Protein AF-A0A9E5DAE3-F1 (afdb_monomer_lite)

Radius of gyration: 22.33 Å; chains: 1; bounding box: 36×41×70 Å

Sequence (80 aa):
MSLSRTIETPEIDGALTKKPTPRKHVLDLDDFSREEIAGVLESARSMKEVLGRDIKKVPALRGKVVVTLFYEASTRTRIS

Foldseek 3Di:
DDDDDDPDPDPPDDPDPPVPDPDPDDDDCPPDDPVNVVVVVVVVVVLVVLCVDPHSDDCPQPPHDDDDDDPDDDPVVVVD
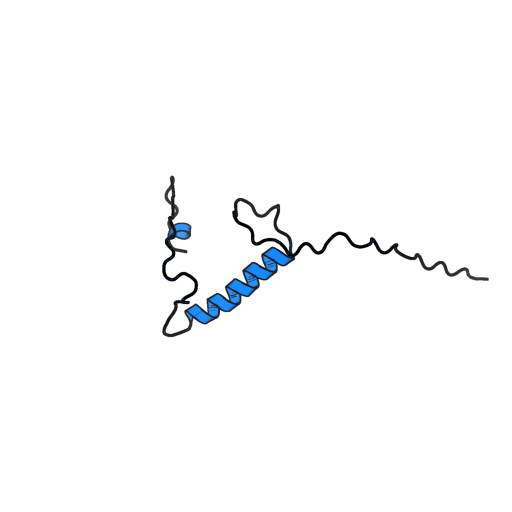
Secondary structure (DSSP, 8-state):
-------------------PPPPS----STT--HHHHHHHHHHHHHHHHHTTSSS---GGGTT-------SS--HHHHH-

pLDDT: mean 80.52, std 20.04, range [36.84, 98.19]

Structure (mmCIF, N/CA/C/O backbone):
data_AF-A0A9E5DAE3-F1
#
_entry.id   AF-A0A9E5DAE3-F1
#
loop_
_atom_site.group_PDB
_atom_site.id
_atom_site.type_symbol
_atom_site.label_atom_id
_atom_site.label_alt_id
_atom_site.label_comp_id
_atom_site.label_asym_id
_atom_site.label_entity_id
_atom_site.label_seq_id
_atom_site.pdbx_PDB_ins_code
_atom_site.Cartn_x
_atom_site.Cartn_y
_atom_site.Cartn_z
_atom_site.occupancy
_atom_site.B_iso_or_equiv
_atom_site.auth_seq_id
_atom_site.auth_comp_id
_atom_site.auth_asym_id
_atom_site.auth_atom_id
_atom_site.pdbx_PDB_model_num
ATOM 1 N N . MET A 1 1 ? -21.305 -27.711 -55.117 1.00 39.09 1 MET A N 1
ATOM 2 C CA . MET A 1 1 ? -20.009 -28.065 -54.497 1.00 39.09 1 MET A CA 1
ATOM 3 C C . MET A 1 1 ? -19.425 -26.807 -53.871 1.00 39.09 1 MET A C 1
ATOM 5 O O . MET A 1 1 ? -18.818 -26.019 -54.576 1.00 39.09 1 MET A O 1
ATOM 9 N N . SER A 1 2 ? -19.692 -26.575 -52.585 1.00 36.84 2 SER A N 1
ATOM 10 C CA . SER A 1 2 ? -19.093 -25.488 -51.801 1.00 36.84 2 SER A CA 1
ATOM 11 C C . SER A 1 2 ? -18.407 -26.151 -50.613 1.00 36.84 2 SER A C 1
ATOM 13 O O . SER A 1 2 ? -19.061 -26.867 -49.856 1.00 36.84 2 SER A O 1
ATOM 15 N N . LEU A 1 3 ? -17.083 -26.044 -50.547 1.00 40.72 3 LEU A N 1
ATOM 16 C CA . LEU A 1 3 ? -16.259 -26.713 -49.546 1.00 40.72 3 LEU A CA 1
ATOM 17 C C . LEU A 1 3 ? -16.180 -25.834 -48.297 1.00 40.72 3 LEU A C 1
ATOM 19 O O . LEU A 1 3 ? -15.430 -24.861 -48.263 1.00 40.72 3 LEU A O 1
ATOM 23 N N . SER A 1 4 ? -16.938 -26.201 -47.267 1.00 44.00 4 SER A N 1
ATOM 24 C CA . SER A 1 4 ? -16.709 -25.743 -45.898 1.00 44.00 4 SER A CA 1
ATOM 25 C C . SER A 1 4 ? -15.336 -26.233 -45.432 1.00 44.00 4 SER A C 1
ATOM 27 O O . SER A 1 4 ? -15.104 -27.438 -45.350 1.00 44.00 4 SER A O 1
ATOM 29 N N . ARG A 1 5 ? -14.425 -25.316 -45.104 1.00 40.44 5 ARG A N 1
ATOM 30 C CA . ARG A 1 5 ? -13.262 -25.610 -44.258 1.00 40.44 5 ARG A CA 1
ATOM 31 C C . ARG A 1 5 ? -13.404 -24.815 -42.970 1.00 40.44 5 ARG A C 1
ATOM 33 O O . ARG A 1 5 ? -13.069 -23.637 -42.914 1.00 40.44 5 ARG A O 1
ATOM 40 N N . THR A 1 6 ? -13.935 -25.488 -41.957 1.00 45.53 6 THR A N 1
ATOM 41 C CA . THR A 1 6 ? -13.757 -25.131 -40.552 1.00 45.53 6 THR A CA 1
ATOM 42 C C . THR A 1 6 ? -12.261 -25.203 -40.261 1.00 45.53 6 THR A C 1
ATOM 44 O O . THR A 1 6 ? -11.651 -26.253 -40.453 1.00 45.53 6 THR A O 1
ATOM 47 N N . ILE A 1 7 ? -11.652 -24.086 -39.872 1.00 46.47 7 ILE A N 1
ATOM 48 C CA . ILE A 1 7 ? -10.296 -24.094 -39.324 1.00 46.47 7 ILE A CA 1
ATOM 49 C C . ILE A 1 7 ? -10.459 -24.477 -37.858 1.00 46.47 7 ILE A C 1
ATOM 51 O O . ILE A 1 7 ? -10.933 -23.682 -37.050 1.00 46.47 7 ILE A O 1
ATOM 55 N N . GLU A 1 8 ? -10.136 -25.726 -37.547 1.00 43.22 8 GLU A N 1
ATOM 56 C CA . GLU A 1 8 ? -9.917 -26.181 -36.180 1.00 43.22 8 GLU A CA 1
ATOM 57 C C . GLU A 1 8 ? -8.683 -25.446 -35.650 1.00 43.22 8 GLU A C 1
ATOM 59 O O . GLU A 1 8 ? -7.553 -25.699 -36.072 1.00 43.22 8 GLU A O 1
ATOM 64 N N . THR A 1 9 ? -8.902 -24.465 -34.778 1.00 50.25 9 THR A N 1
ATOM 65 C CA . THR A 1 9 ? -7.823 -23.870 -33.990 1.00 50.25 9 THR A CA 1
ATOM 66 C C . THR A 1 9 ? -7.324 -24.960 -33.043 1.00 50.25 9 THR A C 1
ATOM 68 O O . THR A 1 9 ? -8.131 -25.466 -32.261 1.00 50.25 9 THR A O 1
ATOM 71 N N . PRO A 1 10 ? -6.044 -25.363 -33.103 1.00 45.31 10 PRO A N 1
ATOM 72 C CA . PRO A 1 10 ? -5.550 -26.426 -32.250 1.00 45.31 10 PRO A CA 1
ATOM 73 C C . PRO A 1 10 ? -5.604 -25.954 -30.797 1.00 45.31 10 PRO A C 1
ATOM 75 O O . PRO A 1 10 ? -5.076 -24.894 -30.451 1.00 45.31 10 PRO A O 1
ATOM 78 N N . GLU A 1 11 ? -6.275 -26.745 -29.964 1.00 52.69 11 GLU A N 1
ATOM 79 C CA . GLU A 1 11 ? -6.268 -26.604 -28.516 1.00 52.69 11 GLU A CA 1
ATOM 80 C C . GLU A 1 11 ? -4.827 -26.791 -28.032 1.00 52.69 11 GLU A C 1
ATOM 82 O O . GLU A 1 11 ? -4.287 -27.897 -28.017 1.00 52.69 11 GLU A O 1
ATOM 87 N N . ILE A 1 12 ? -4.168 -25.680 -27.696 1.00 58.31 12 ILE A N 1
ATOM 88 C CA . ILE A 1 12 ? -2.880 -25.713 -27.009 1.00 58.31 12 ILE A CA 1
ATOM 89 C C . ILE A 1 12 ? -3.114 -26.175 -25.573 1.00 58.31 12 ILE A C 1
ATOM 91 O O . ILE A 1 12 ? -3.513 -25.428 -24.681 1.00 58.31 12 ILE A O 1
ATOM 95 N N . ASP A 1 13 ? -2.888 -27.470 -25.435 1.00 45.56 13 ASP A N 1
ATOM 96 C CA . ASP A 1 13 ? -2.912 -28.296 -24.248 1.00 45.56 13 ASP A CA 1
ATOM 97 C C . ASP A 1 13 ? -2.128 -27.677 -23.071 1.00 45.56 13 ASP A C 1
ATOM 99 O O . ASP A 1 13 ? -0.949 -27.328 -23.174 1.00 45.56 13 ASP A O 1
ATOM 103 N N . GLY A 1 14 ? -2.801 -27.565 -21.925 1.00 45.12 14 GLY A N 1
ATOM 104 C CA . GLY A 1 14 ? -2.246 -28.046 -20.660 1.00 45.12 14 GLY A CA 1
ATOM 105 C C . GLY A 1 14 ? -0.984 -27.395 -20.087 1.00 45.12 14 GLY A C 1
ATOM 106 O O . GLY A 1 14 ? -0.322 -28.025 -19.260 1.00 45.12 14 GLY A O 1
ATOM 107 N N . ALA A 1 15 ? -0.636 -26.153 -20.429 1.00 44.31 15 ALA A N 1
ATOM 108 C CA . ALA A 1 15 ? 0.442 -25.444 -19.737 1.00 44.31 15 ALA A CA 1
ATOM 109 C C . ALA A 1 15 ? -0.019 -25.000 -18.337 1.00 44.31 15 ALA A C 1
ATOM 111 O O . ALA A 1 15 ? -0.437 -23.864 -18.141 1.00 44.31 15 ALA A O 1
ATOM 112 N N . LEU A 1 16 ? 0.032 -25.941 -17.385 1.00 53.41 16 LEU A N 1
ATOM 113 C CA . LEU A 1 16 ? 0.097 -25.753 -15.935 1.00 53.41 16 LEU A CA 1
ATOM 114 C C . LEU A 1 16 ? -0.589 -24.467 -15.459 1.00 53.41 16 LEU A C 1
ATOM 11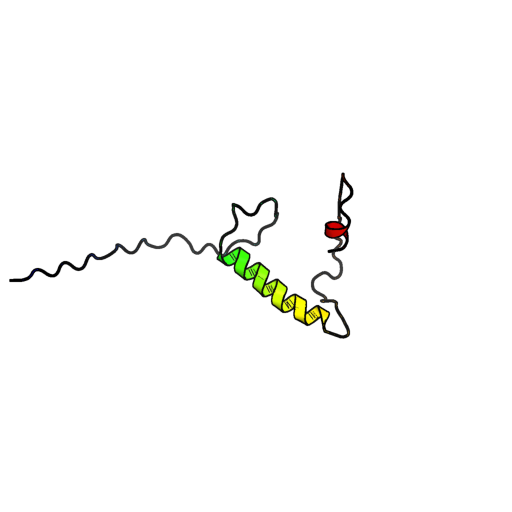6 O O . LEU A 1 16 ? 0.052 -23.419 -15.359 1.00 53.41 16 LEU A O 1
ATOM 120 N N . THR A 1 17 ? -1.854 -24.565 -15.043 1.00 50.75 17 THR A N 1
ATOM 121 C CA . THR A 1 17 ? -2.464 -23.577 -14.143 1.00 50.75 17 THR A CA 1
ATOM 122 C C . THR A 1 17 ? -1.737 -23.646 -12.795 1.00 50.75 17 THR A C 1
ATOM 124 O O . THR A 1 17 ? -2.263 -24.120 -11.785 1.00 50.75 17 THR A O 1
ATOM 127 N N . LYS A 1 18 ? -0.465 -23.246 -12.778 1.00 48.41 18 LYS A N 1
ATOM 128 C CA . LYS A 1 18 ? 0.338 -23.058 -11.589 1.00 48.41 18 LYS A CA 1
ATOM 129 C C . LYS A 1 18 ? -0.335 -21.904 -10.882 1.00 48.41 18 LYS A C 1
ATOM 131 O O . LYS A 1 18 ? -0.146 -20.750 -11.250 1.00 48.41 18 LYS A O 1
ATOM 136 N N . LYS A 1 19 ? -1.188 -22.242 -9.913 1.00 55.62 19 LYS A N 1
ATOM 137 C CA . LYS A 1 19 ? -1.795 -21.274 -9.005 1.00 55.62 19 LYS A CA 1
ATOM 138 C C . LYS A 1 19 ? -0.662 -20.338 -8.571 1.00 55.62 19 LYS A C 1
ATOM 140 O O . LYS A 1 19 ? 0.331 -20.869 -8.057 1.00 55.62 19 LYS A O 1
ATOM 145 N N . PRO A 1 20 ? -0.731 -19.024 -8.853 1.00 58.88 20 PRO A N 1
ATOM 146 C CA . PRO A 1 20 ? 0.399 -18.150 -8.604 1.0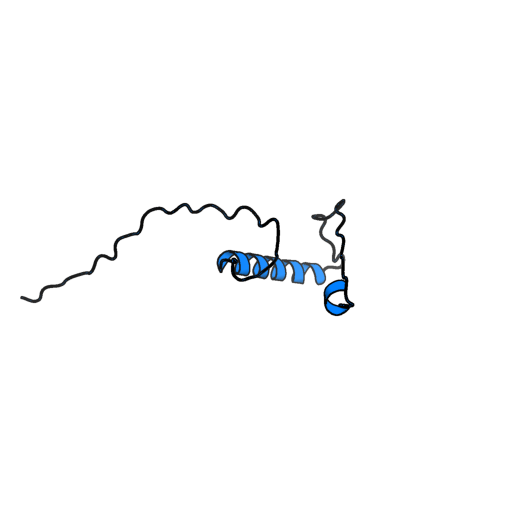0 58.88 20 PRO A CA 1
ATOM 147 C C . PRO A 1 20 ? 0.759 -18.279 -7.131 1.00 58.88 20 PRO A C 1
ATOM 149 O O . PRO A 1 20 ? -0.067 -18.028 -6.250 1.00 58.88 20 PRO A O 1
ATOM 152 N N . THR A 1 21 ? 1.965 -18.767 -6.849 1.00 67.88 21 THR A N 1
ATOM 153 C CA . THR A 1 21 ? 2.514 -18.673 -5.500 1.00 67.88 21 THR A CA 1
ATOM 154 C C . THR A 1 21 ? 2.492 -17.197 -5.122 1.00 67.88 21 THR A C 1
ATOM 156 O O . THR A 1 21 ? 2.914 -16.382 -5.945 1.00 67.88 21 THR A O 1
ATOM 159 N N . PRO A 1 22 ? 1.990 -16.834 -3.930 1.00 73.69 22 PRO A N 1
ATOM 160 C CA . PRO A 1 22 ? 1.840 -15.435 -3.562 1.00 73.69 22 PRO A CA 1
ATOM 161 C C . PRO A 1 22 ? 3.186 -14.723 -3.703 1.00 73.69 22 PRO A C 1
ATOM 163 O O . PRO A 1 22 ? 4.202 -15.195 -3.180 1.00 73.69 22 PRO A O 1
ATOM 166 N N . ARG A 1 23 ? 3.194 -13.614 -4.450 1.00 85.94 23 ARG A N 1
ATOM 167 C CA . ARG A 1 23 ? 4.402 -12.821 -4.689 1.00 85.94 23 ARG A CA 1
ATOM 168 C C . ARG A 1 23 ? 5.013 -12.394 -3.361 1.00 85.94 23 ARG A C 1
ATOM 170 O O . ARG A 1 23 ? 4.327 -11.870 -2.487 1.00 85.94 23 ARG A O 1
ATOM 177 N N . LYS A 1 24 ? 6.319 -12.622 -3.222 1.00 88.88 24 LYS A N 1
ATOM 178 C CA . LYS A 1 24 ? 7.081 -12.250 -2.021 1.00 88.88 24 LYS A CA 1
ATOM 179 C C . LYS A 1 24 ? 7.566 -10.797 -2.066 1.00 88.88 24 LYS A C 1
ATOM 181 O O . LYS A 1 24 ? 7.681 -10.167 -1.019 1.00 88.88 24 LYS A O 1
ATOM 186 N N . HIS A 1 25 ? 7.856 -10.285 -3.262 1.00 92.81 25 HIS A N 1
ATOM 187 C CA . HIS A 1 25 ? 8.388 -8.944 -3.500 1.00 92.81 25 HIS A CA 1
ATOM 188 C C . HIS A 1 25 ? 7.556 -8.232 -4.575 1.00 92.81 25 HIS A C 1
ATOM 190 O O . HIS A 1 25 ? 7.058 -8.884 -5.490 1.00 92.81 25 HIS A O 1
ATOM 196 N N . VAL A 1 26 ? 7.411 -6.911 -4.444 1.00 93.31 26 VAL A N 1
ATOM 197 C CA . VAL A 1 26 ? 6.730 -6.030 -5.406 1.00 93.31 26 VAL A CA 1
ATOM 198 C C . VAL A 1 26 ? 7.730 -4.939 -5.778 1.00 93.31 26 VAL A C 1
ATOM 200 O O . VAL A 1 26 ? 7.948 -4.021 -4.990 1.00 93.31 26 VAL A O 1
ATOM 203 N N . LEU A 1 27 ? 8.414 -5.119 -6.909 1.00 94.62 27 LEU A N 1
ATOM 204 C CA . LEU A 1 27 ? 9.515 -4.254 -7.356 1.00 94.62 27 LEU A CA 1
ATOM 205 C C . LEU A 1 27 ? 9.152 -3.475 -8.626 1.00 94.62 27 LEU A C 1
ATOM 207 O O . LEU A 1 27 ? 9.496 -2.301 -8.732 1.00 94.62 27 LEU A O 1
ATOM 211 N N . ASP A 1 28 ? 8.418 -4.107 -9.541 1.00 93.50 28 ASP A N 1
ATOM 212 C CA . ASP A 1 28 ? 7.879 -3.517 -10.766 1.00 93.50 28 ASP A CA 1
ATOM 213 C C . ASP A 1 28 ? 6.451 -4.037 -11.037 1.00 93.50 28 ASP A C 1
ATOM 215 O O . ASP A 1 28 ? 5.899 -4.781 -10.223 1.00 93.50 28 ASP A O 1
ATOM 219 N N . LEU A 1 29 ? 5.829 -3.573 -12.127 1.00 94.25 29 LEU A N 1
ATOM 220 C CA . LEU A 1 29 ? 4.509 -4.028 -12.589 1.00 94.25 29 LEU A C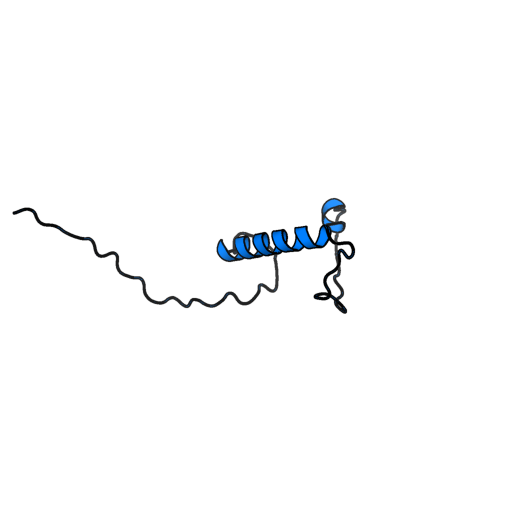A 1
ATOM 221 C C . LEU A 1 29 ? 4.571 -4.805 -13.913 1.00 94.25 29 LEU A C 1
ATOM 223 O O . LEU A 1 29 ? 3.539 -5.304 -14.358 1.00 94.25 29 LEU A O 1
ATOM 227 N N . ASP A 1 30 ? 5.737 -4.890 -14.553 1.00 92.75 30 ASP A N 1
ATOM 228 C CA . ASP A 1 30 ? 5.866 -5.442 -15.907 1.00 92.75 30 ASP A CA 1
ATOM 229 C C . ASP A 1 30 ? 5.665 -6.959 -15.912 1.00 92.75 30 ASP A C 1
ATOM 231 O O . ASP A 1 30 ? 5.209 -7.540 -16.897 1.00 92.75 30 ASP A O 1
ATOM 235 N N . ASP A 1 31 ? 5.971 -7.605 -14.789 1.00 89.19 31 ASP A N 1
ATOM 236 C CA . ASP A 1 31 ? 5.806 -9.038 -14.610 1.00 89.19 31 ASP A CA 1
ATOM 237 C C . ASP A 1 31 ? 4.431 -9.440 -14.050 1.00 89.19 31 ASP A C 1
ATOM 239 O O . ASP A 1 31 ? 4.179 -10.634 -13.857 1.00 89.19 31 ASP A O 1
ATOM 243 N N . PHE A 1 32 ? 3.533 -8.484 -13.787 1.00 91.88 32 PHE A N 1
ATOM 244 C CA . PHE A 1 32 ? 2.204 -8.764 -13.252 1.00 91.88 32 PHE A CA 1
ATOM 245 C C . PHE A 1 32 ? 1.260 -9.279 -14.337 1.00 91.88 32 PHE A C 1
ATOM 247 O O . PHE A 1 32 ? 1.011 -8.629 -15.353 1.00 91.88 32 PHE A O 1
ATOM 254 N N . SER A 1 33 ? 0.630 -10.422 -14.070 1.00 92.00 33 SER A N 1
ATOM 255 C CA . SER A 1 33 ? -0.503 -10.868 -14.878 1.00 92.00 33 SER A CA 1
ATOM 256 C C . SER A 1 33 ? -1.742 -10.007 -14.621 1.00 92.00 33 SER A C 1
ATOM 258 O O . SER A 1 33 ? -1.933 -9.419 -13.548 1.00 92.00 33 SER A O 1
ATOM 260 N N . ARG A 1 34 ? -2.645 -9.977 -15.603 1.00 94.19 34 ARG A N 1
ATOM 261 C CA . ARG A 1 34 ? -3.930 -9.281 -15.492 1.00 94.19 34 ARG A CA 1
ATOM 262 C C . ARG A 1 34 ? -4.739 -9.779 -14.292 1.00 94.19 34 ARG A C 1
ATOM 264 O O . ARG A 1 34 ? -5.384 -8.988 -13.604 1.00 94.19 34 ARG A O 1
ATOM 271 N N . GLU A 1 35 ? -4.703 -11.081 -14.043 1.00 93.31 35 GLU A N 1
ATOM 272 C CA . GLU A 1 35 ? -5.440 -11.757 -12.980 1.00 93.31 35 GLU A CA 1
ATOM 273 C C . GLU A 1 35 ? -4.906 -11.361 -11.598 1.00 93.31 35 GLU A C 1
ATOM 275 O O . GLU A 1 35 ? -5.693 -11.117 -10.682 1.00 93.31 35 GLU A O 1
ATOM 280 N N . GLU A 1 36 ? -3.585 -11.226 -11.451 1.00 92.06 36 GLU A N 1
ATOM 281 C CA . GLU A 1 36 ? -2.962 -10.744 -10.215 1.00 92.06 36 GLU A CA 1
ATOM 282 C C . GLU A 1 36 ? -3.355 -9.297 -9.911 1.00 92.06 36 GLU A C 1
ATOM 284 O O . GLU A 1 36 ? -3.768 -8.995 -8.789 1.00 92.06 36 GLU A O 1
ATOM 289 N N . ILE A 1 37 ? -3.301 -8.412 -10.914 1.00 94.25 37 ILE A N 1
ATOM 290 C CA . ILE A 1 37 ? -3.720 -7.010 -10.763 1.00 94.25 37 ILE A CA 1
ATOM 291 C C . ILE A 1 37 ? -5.194 -6.943 -10.359 1.00 94.25 37 ILE A C 1
ATOM 293 O O . ILE A 1 37 ? -5.552 -6.247 -9.406 1.00 94.25 37 ILE A O 1
ATOM 297 N N . ALA A 1 38 ? -6.054 -7.697 -11.046 1.00 96.12 38 ALA A N 1
ATOM 298 C CA . ALA A 1 38 ? -7.473 -7.762 -10.720 1.00 96.12 38 ALA A CA 1
ATOM 299 C C . ALA A 1 38 ? -7.707 -8.246 -9.277 1.00 96.12 38 ALA A C 1
ATOM 301 O O . ALA A 1 38 ? -8.535 -7.671 -8.570 1.00 96.12 38 ALA A O 1
ATOM 302 N N . GLY A 1 39 ? -6.944 -9.239 -8.809 1.00 94.00 39 GLY A N 1
ATOM 303 C CA . GLY A 1 39 ? -7.013 -9.736 -7.432 1.00 94.00 39 GLY A CA 1
ATOM 304 C C . GLY A 1 39 ? -6.633 -8.688 -6.379 1.00 94.00 39 GLY A C 1
ATOM 305 O O . GLY A 1 39 ? -7.304 -8.569 -5.347 1.00 94.00 39 GLY A O 1
ATOM 306 N N . VAL A 1 40 ? -5.599 -7.880 -6.643 1.00 93.25 40 VAL A N 1
ATOM 307 C CA . VAL A 1 40 ? -5.215 -6.756 -5.769 1.00 93.25 40 VAL A CA 1
ATOM 308 C C . VAL A 1 40 ? -6.322 -5.701 -5.722 1.00 93.25 40 VAL A C 1
ATOM 310 O O . VAL A 1 40 ? -6.701 -5.259 -4.636 1.00 93.25 40 VAL A O 1
ATOM 313 N N . LEU A 1 41 ? -6.886 -5.327 -6.874 1.00 96.19 41 LEU A N 1
ATOM 314 C CA . LEU A 1 41 ? -7.965 -4.335 -6.954 1.00 96.19 41 LEU A CA 1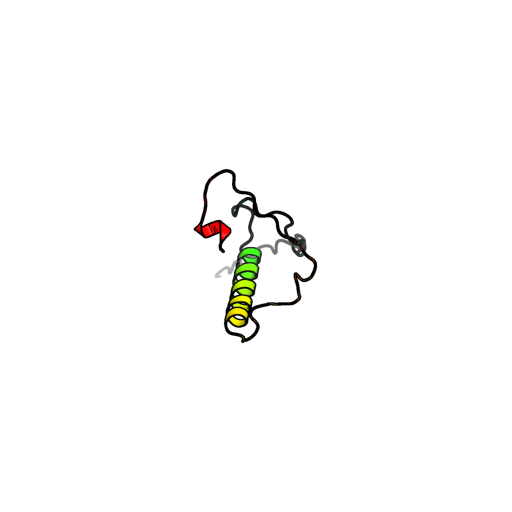
ATOM 315 C C . LEU A 1 41 ? -9.245 -4.799 -6.247 1.00 96.19 41 LEU A C 1
ATOM 317 O O . LEU A 1 41 ? -9.925 -3.993 -5.609 1.00 96.19 41 LEU A O 1
ATOM 321 N N . GLU A 1 42 ? -9.559 -6.090 -6.314 1.00 96.00 42 GLU A N 1
ATOM 322 C CA . GLU A 1 42 ? -10.709 -6.655 -5.608 1.00 96.00 42 GLU A CA 1
ATOM 323 C C . GLU A 1 42 ? -10.505 -6.656 -4.089 1.00 96.00 42 GLU A C 1
ATOM 325 O O . GLU A 1 42 ? -11.380 -6.243 -3.321 1.00 96.00 42 GLU A O 1
ATOM 330 N N . SER A 1 43 ? -9.296 -7.005 -3.646 1.00 92.31 43 SER A N 1
ATOM 331 C CA . SER A 1 43 ? -8.915 -6.898 -2.235 1.00 92.31 43 SER A CA 1
ATOM 332 C C . SER A 1 43 ? -9.000 -5.446 -1.747 1.00 92.31 43 SER A C 1
ATOM 334 O O . SER A 1 43 ? -9.515 -5.184 -0.659 1.00 92.31 43 SER A O 1
ATOM 336 N N . ALA A 1 44 ? -8.565 -4.483 -2.567 1.00 93.81 44 ALA A N 1
ATOM 337 C CA . ALA A 1 44 ? -8.647 -3.059 -2.255 1.00 93.81 44 ALA A CA 1
ATOM 338 C C . ALA A 1 44 ? -10.100 -2.570 -2.113 1.00 93.81 44 ALA A C 1
ATOM 340 O O . ALA A 1 44 ? -10.393 -1.795 -1.199 1.00 93.81 44 ALA A O 1
ATOM 341 N N . ARG A 1 45 ? -11.030 -3.057 -2.951 1.00 94.56 45 ARG A N 1
ATOM 342 C CA . ARG A 1 45 ? -12.472 -2.786 -2.793 1.00 94.56 45 ARG A CA 1
ATOM 343 C C . ARG A 1 45 ? -12.992 -3.270 -1.442 1.00 94.56 45 ARG A C 1
ATOM 345 O O . ARG A 1 45 ? -13.604 -2.485 -0.722 1.00 94.56 45 ARG A O 1
ATOM 352 N N . SER A 1 46 ? -12.657 -4.498 -1.054 1.00 90.94 46 SER A N 1
ATOM 353 C CA . SER A 1 46 ? -13.039 -5.048 0.254 1.00 90.94 46 SER A CA 1
ATOM 354 C C . SER A 1 46 ? -12.448 -4.241 1.421 1.00 90.94 46 SER A C 1
ATOM 356 O O . SER A 1 46 ? -13.114 -3.990 2.426 1.00 90.94 46 SER A O 1
ATOM 358 N N . MET A 1 47 ? -11.197 -3.782 1.301 1.00 91.00 47 MET A N 1
ATOM 359 C CA . MET A 1 47 ? -10.562 -2.945 2.329 1.00 91.00 47 MET A CA 1
ATOM 360 C C . MET A 1 47 ? -11.200 -1.558 2.438 1.00 91.00 47 MET A C 1
ATOM 362 O O . MET A 1 47 ? -11.290 -1.017 3.540 1.00 91.00 47 MET A O 1
ATOM 366 N N . LYS A 1 48 ? -11.708 -0.991 1.338 1.00 91.81 48 LYS A N 1
ATOM 367 C CA . LYS A 1 48 ? -12.443 0.281 1.369 1.00 91.81 48 LYS A CA 1
ATOM 368 C C . LYS A 1 48 ? -13.666 0.206 2.286 1.00 91.81 48 LYS A C 1
ATOM 370 O O . LYS A 1 48 ? -13.927 1.153 3.023 1.00 91.81 48 LYS A O 1
ATOM 375 N N . GLU A 1 49 ? -14.377 -0.917 2.294 1.00 89.69 49 GLU A N 1
ATOM 376 C CA . GLU A 1 49 ? -15.521 -1.128 3.188 1.00 89.69 49 GLU A CA 1
ATOM 377 C C . GLU A 1 49 ? -15.105 -1.174 4.664 1.00 89.69 49 GLU A C 1
ATOM 379 O O . GLU A 1 49 ? -15.816 -0.660 5.527 1.00 89.69 49 GLU A O 1
ATOM 384 N N . VAL A 1 50 ? -13.930 -1.739 4.972 1.00 89.25 50 VAL A N 1
ATOM 385 C CA . VAL A 1 50 ? -13.378 -1.770 6.340 1.00 89.25 50 VAL A CA 1
ATOM 386 C C . VAL A 1 50 ? -13.155 -0.357 6.879 1.00 89.25 50 VAL A C 1
ATOM 388 O O . VAL A 1 50 ? -13.397 -0.112 8.060 1.00 89.25 50 VAL A O 1
ATOM 391 N N . LEU A 1 51 ? -12.747 0.586 6.028 1.00 87.00 51 LEU A N 1
ATOM 392 C CA . LEU A 1 51 ? -12.530 1.980 6.428 1.00 87.00 51 LEU A CA 1
ATOM 393 C C . LEU A 1 51 ? -13.821 2.702 6.846 1.00 87.00 51 LEU A C 1
ATOM 395 O O . LEU A 1 51 ? -13.738 3.709 7.551 1.00 87.00 51 LEU A O 1
ATOM 399 N N . GLY A 1 52 ? -14.986 2.195 6.429 1.00 87.00 52 GLY A N 1
ATOM 400 C CA . GLY A 1 52 ? -16.303 2.707 6.816 1.00 87.00 52 GLY A CA 1
ATOM 401 C C . GLY A 1 52 ? -16.841 2.151 8.138 1.00 87.00 52 GLY A C 1
ATOM 402 O O . GLY A 1 52 ? -17.865 2.629 8.613 1.00 87.00 52 GLY A O 1
ATOM 403 N N . ARG A 1 53 ? -16.179 1.154 8.738 1.00 89.62 53 ARG A N 1
ATOM 404 C CA . ARG A 1 53 ? -16.591 0.548 10.014 1.00 89.62 53 ARG A CA 1
ATOM 405 C C . ARG A 1 53 ? -16.113 1.393 11.196 1.00 89.62 53 ARG A C 1
ATOM 407 O O . ARG A 1 53 ? -15.069 2.042 11.107 1.00 89.62 53 ARG A O 1
ATOM 414 N N . ASP A 1 54 ? -16.798 1.283 12.337 1.00 85.31 54 ASP A N 1
ATOM 415 C CA . ASP A 1 54 ? -16.376 1.921 13.598 1.00 85.31 54 ASP A CA 1
ATOM 416 C C . ASP A 1 54 ? -14.949 1.511 13.993 1.00 85.31 54 ASP A C 1
ATOM 418 O O . ASP A 1 54 ? -14.141 2.318 14.453 1.00 85.31 54 ASP A O 1
ATOM 422 N N . ILE A 1 55 ? -14.609 0.244 13.738 1.00 84.44 55 ILE A N 1
ATOM 423 C CA . ILE A 1 55 ? -13.267 -0.303 13.924 1.00 84.44 55 ILE A CA 1
ATOM 424 C C . ILE A 1 55 ? -12.625 -0.519 12.552 1.00 84.44 55 ILE A C 1
ATOM 426 O O . ILE A 1 55 ? -12.821 -1.543 11.899 1.00 84.44 55 ILE A O 1
ATOM 430 N N . LYS A 1 56 ? -11.780 0.430 12.147 1.00 82.44 56 LYS A N 1
ATOM 431 C CA . LYS A 1 56 ? -11.070 0.444 10.852 1.00 82.44 56 LYS A CA 1
ATOM 432 C C . LYS A 1 56 ? -9.872 -0.515 10.775 1.00 82.44 56 LYS A C 1
ATOM 434 O O . LYS A 1 56 ? -8.919 -0.260 10.044 1.00 82.44 56 LYS A O 1
ATOM 439 N N . LYS A 1 57 ? -9.847 -1.578 11.583 1.00 81.31 57 LYS A N 1
ATOM 440 C CA . LYS A 1 57 ? -8.698 -2.492 11.704 1.00 81.31 57 LYS A CA 1
ATOM 441 C C . LYS A 1 57 ? -9.142 -3.937 11.542 1.00 81.31 57 LYS A C 1
ATOM 443 O O . LYS A 1 57 ? -10.082 -4.376 12.197 1.00 81.31 57 LYS A O 1
ATOM 448 N N . VAL A 1 58 ? -8.408 -4.689 10.726 1.00 84.00 58 VAL A N 1
ATOM 449 C CA . VAL A 1 58 ? -8.553 -6.145 10.603 1.00 84.00 58 VAL A CA 1
ATOM 450 C C . VAL A 1 58 ? -7.490 -6.865 11.443 1.00 84.00 58 VAL A C 1
ATOM 452 O O . VAL A 1 58 ? -6.365 -6.376 11.558 1.00 84.00 58 VAL A O 1
ATOM 455 N N . PRO A 1 59 ? -7.796 -8.036 12.029 1.00 87.62 59 PRO A N 1
ATOM 456 C CA . PRO A 1 59 ? -6.854 -8.761 12.884 1.00 87.62 59 PRO A CA 1
ATOM 457 C C . PRO A 1 59 ? -5.705 -9.431 12.111 1.00 87.62 59 PRO A C 1
ATOM 459 O O . PRO A 1 59 ? -4.756 -9.888 12.740 1.00 87.62 59 PRO A O 1
ATOM 462 N N . ALA A 1 60 ? -5.764 -9.472 10.774 1.00 88.06 60 ALA A N 1
ATOM 463 C CA . ALA A 1 60 ? -4.848 -10.231 9.918 1.00 88.06 60 ALA A CA 1
ATOM 464 C C . ALA A 1 60 ? -3.356 -9.887 10.108 1.00 88.06 60 ALA A C 1
ATOM 466 O O . ALA A 1 60 ? -2.502 -10.751 9.935 1.00 88.06 60 ALA A O 1
ATOM 467 N N . LEU A 1 61 ? -3.038 -8.645 10.494 1.00 89.62 61 LEU A N 1
ATOM 468 C CA . LEU A 1 61 ? -1.662 -8.177 10.716 1.00 89.62 61 LEU A CA 1
ATOM 469 C C . LEU A 1 61 ? -1.281 -8.068 12.202 1.00 89.62 61 LEU A C 1
ATOM 471 O O . LEU A 1 61 ? -0.229 -7.522 12.535 1.00 89.62 61 LEU A O 1
ATOM 475 N N . ARG A 1 62 ? -2.110 -8.568 13.128 1.00 91.88 62 ARG A N 1
ATOM 476 C CA . ARG A 1 62 ? -1.795 -8.517 14.563 1.00 91.88 62 ARG A CA 1
ATOM 477 C C . ARG A 1 62 ? -0.502 -9.293 14.846 1.00 91.88 62 ARG A C 1
ATOM 479 O O . ARG A 1 62 ? -0.344 -10.433 14.421 1.00 91.88 62 ARG A O 1
ATOM 486 N N . GLY A 1 63 ? 0.421 -8.661 15.572 1.00 95.38 63 GLY A N 1
ATOM 487 C CA . GLY A 1 63 ? 1.738 -9.236 15.869 1.00 95.38 63 GLY A CA 1
ATOM 488 C C . GLY A 1 63 ? 2.734 -9.174 14.705 1.00 95.38 63 GLY A C 1
ATOM 489 O O . GLY A 1 63 ? 3.783 -9.809 14.778 1.00 95.38 63 GLY A O 1
ATOM 490 N N . LYS A 1 64 ? 2.426 -8.437 13.628 1.00 93.69 64 LYS A N 1
ATOM 491 C CA . LYS A 1 64 ? 3.353 -8.159 12.522 1.00 93.69 64 LYS A CA 1
ATOM 492 C C . LYS A 1 64 ? 3.879 -6.726 12.620 1.00 93.69 64 LYS A C 1
ATOM 494 O O . LYS A 1 64 ? 3.142 -5.819 12.996 1.00 93.69 64 LYS A O 1
ATOM 499 N N . VAL A 1 65 ? 5.149 -6.537 12.265 1.00 95.88 65 VAL A N 1
ATOM 500 C CA . VAL A 1 65 ? 5.820 -5.230 12.205 1.00 95.88 65 VAL A CA 1
ATOM 501 C C . VAL A 1 65 ? 6.187 -4.949 10.751 1.00 95.88 65 VAL A C 1
ATOM 503 O O . VAL A 1 65 ? 6.749 -5.816 10.086 1.00 95.88 65 VAL A O 1
ATOM 506 N N . VAL A 1 66 ? 5.865 -3.749 10.266 1.00 94.38 66 VAL A N 1
ATOM 507 C CA . VAL A 1 66 ? 6.226 -3.269 8.924 1.00 94.38 66 VAL A CA 1
ATOM 508 C C . VAL A 1 66 ? 7.217 -2.119 9.079 1.00 94.38 66 VAL A C 1
ATOM 510 O O . VAL A 1 66 ? 6.977 -1.204 9.864 1.00 94.38 66 VAL A O 1
ATOM 513 N N . VAL A 1 67 ? 8.330 -2.173 8.345 1.00 96.75 67 VAL A N 1
ATOM 514 C CA . VAL A 1 67 ? 9.366 -1.130 8.344 1.00 96.75 67 VAL A CA 1
ATOM 515 C C . VAL A 1 67 ? 9.269 -0.335 7.046 1.00 96.75 67 VAL A C 1
ATOM 517 O O . VAL A 1 67 ? 9.355 -0.909 5.964 1.00 96.75 67 VAL A O 1
ATOM 520 N N . THR A 1 68 ? 9.116 0.985 7.152 1.00 96.62 68 THR A N 1
ATOM 5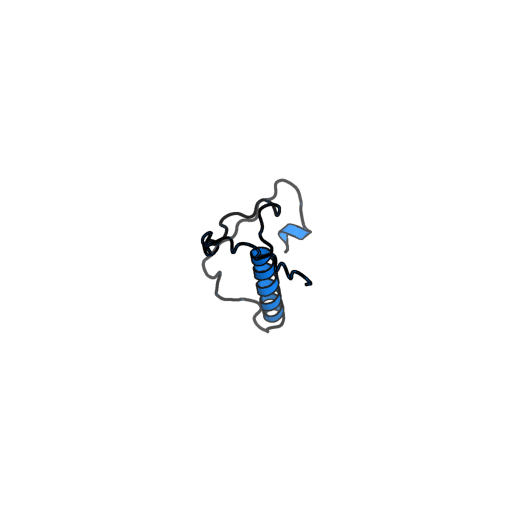21 C CA . THR A 1 68 ? 9.089 1.910 6.010 1.00 96.62 68 THR A CA 1
ATOM 522 C C . THR A 1 68 ? 10.415 2.666 5.918 1.00 96.62 68 THR A C 1
ATOM 524 O O . THR A 1 68 ? 10.682 3.532 6.754 1.00 96.62 68 THR A O 1
ATOM 527 N N . LEU A 1 69 ? 11.244 2.353 4.919 1.00 97.00 69 LEU A N 1
ATOM 528 C CA . LEU A 1 69 ? 12.554 2.978 4.706 1.00 97.00 69 LEU A CA 1
ATOM 529 C C . LEU A 1 69 ? 12.512 3.921 3.498 1.00 97.00 69 LEU A C 1
ATOM 531 O O . LEU A 1 69 ? 12.166 3.502 2.399 1.00 97.00 69 LEU A O 1
ATOM 535 N N . PHE A 1 70 ? 12.903 5.178 3.705 1.00 97.19 70 PHE A N 1
ATOM 536 C CA . PHE A 1 70 ? 12.974 6.205 2.668 1.00 97.19 70 PHE A CA 1
ATOM 537 C C . PHE A 1 70 ? 14.317 6.934 2.768 1.00 97.19 70 PHE A C 1
ATOM 539 O O . PHE A 1 70 ? 14.596 7.553 3.793 1.00 97.19 70 PHE A O 1
ATOM 546 N N . TYR A 1 71 ? 15.132 6.867 1.713 1.00 97.69 71 TYR A N 1
ATOM 547 C CA . TYR A 1 71 ? 16.372 7.651 1.602 1.00 97.69 71 TYR A CA 1
ATOM 548 C C . TYR A 1 71 ? 16.094 9.116 1.237 1.00 97.69 71 TYR A C 1
ATOM 550 O O . TYR A 1 71 ? 16.866 10.003 1.587 1.00 97.69 71 TYR A O 1
ATOM 558 N N . GLU A 1 72 ? 14.957 9.365 0.588 1.00 98.19 72 GLU A N 1
ATOM 559 C CA . GLU A 1 72 ? 14.481 10.686 0.186 1.00 98.19 72 GLU A CA 1
ATOM 560 C C . GLU A 1 72 ? 13.060 10.924 0.708 1.00 98.19 72 GLU A C 1
ATOM 562 O O . GLU A 1 72 ? 12.264 9.993 0.856 1.00 98.19 72 GLU A O 1
ATOM 567 N N . ALA A 1 73 ? 12.714 12.180 0.996 1.00 96.56 73 ALA A N 1
ATOM 568 C CA . ALA A 1 73 ? 11.421 12.508 1.586 1.00 96.56 73 ALA A CA 1
ATOM 569 C C . ALA A 1 73 ? 10.253 12.210 0.623 1.00 96.56 73 ALA A C 1
ATOM 571 O O . ALA A 1 73 ? 10.109 12.844 -0.418 1.00 96.56 73 ALA A O 1
ATOM 572 N N . SER A 1 74 ? 9.358 11.294 1.019 1.00 97.38 74 SER A N 1
ATOM 573 C CA . SER A 1 74 ? 8.142 10.945 0.268 1.00 97.38 74 SER A CA 1
ATOM 574 C C . SER A 1 74 ? 6.920 10.890 1.191 1.00 97.38 74 SER A C 1
ATOM 576 O O . SER A 1 74 ? 6.511 9.841 1.690 1.00 97.38 74 SER A O 1
ATOM 578 N N . THR A 1 75 ? 6.337 12.057 1.475 1.00 96.12 75 THR A N 1
ATOM 579 C CA . THR A 1 75 ? 5.277 12.213 2.490 1.00 96.12 75 THR A CA 1
ATOM 580 C C . THR A 1 75 ? 3.991 11.473 2.137 1.00 96.12 75 THR A C 1
ATOM 582 O O . THR A 1 75 ? 3.400 10.838 3.007 1.00 96.12 75 THR A O 1
ATOM 585 N N . ARG A 1 76 ? 3.584 11.515 0.864 1.00 97.19 76 ARG A N 1
ATOM 586 C CA . ARG A 1 76 ? 2.368 10.844 0.379 1.00 97.19 76 ARG A CA 1
ATOM 587 C C . ARG A 1 76 ? 2.468 9.323 0.500 1.00 97.19 76 ARG A C 1
ATOM 589 O O . ARG A 1 76 ? 1.521 8.700 0.953 1.00 97.19 76 ARG A O 1
ATOM 596 N N . THR A 1 77 ? 3.625 8.756 0.168 1.00 95.62 77 THR A N 1
ATOM 597 C CA . THR A 1 77 ? 3.873 7.304 0.196 1.00 95.62 77 THR A CA 1
ATOM 598 C C . THR A 1 77 ? 4.080 6.776 1.612 1.00 95.62 77 THR A C 1
ATOM 600 O O . THR A 1 77 ? 3.735 5.646 1.916 1.00 95.62 77 THR A O 1
ATOM 603 N N . ARG A 1 78 ? 4.654 7.581 2.514 1.00 95.06 78 ARG A N 1
ATOM 604 C CA . ARG A 1 78 ? 4.857 7.159 3.907 1.00 95.06 78 ARG A CA 1
ATOM 605 C C . ARG A 1 78 ? 3.550 7.091 4.704 1.00 95.06 78 ARG A C 1
ATOM 607 O O . ARG A 1 78 ? 3.469 6.328 5.656 1.00 95.06 78 ARG A O 1
ATOM 614 N N . ILE A 1 79 ? 2.580 7.949 4.381 1.00 94.31 79 ILE A N 1
ATOM 615 C CA . ILE A 1 79 ? 1.307 8.058 5.117 1.00 94.31 79 ILE A CA 1
ATOM 616 C C . ILE A 1 79 ? 0.247 7.074 4.585 1.00 94.31 79 ILE A C 1
ATOM 618 O O . ILE A 1 79 ? -0.716 6.803 5.301 1.00 94.31 79 ILE A O 1
ATOM 622 N N . SER A 1 80 ? 0.410 6.568 3.356 1.00 89.75 80 SER A N 1
ATOM 623 C CA . SER A 1 80 ? -0.532 5.639 2.711 1.00 89.75 80 SER A CA 1
ATOM 624 C C . SER A 1 80 ? -0.612 4.275 3.382 1.00 89.75 80 SER A C 1
ATOM 626 O O . SER A 1 80 ? 0.454 3.785 3.817 1.00 89.75 80 SER A O 1
#